Protein AF-A0A1Q5UC13-F1 (afdb_monomer_lite)

Radius of gyration: 32.08 Å; chains: 1; bounding box: 104×84×46 Å

Structure (mmCIF, N/CA/C/O backbone):
data_AF-A0A1Q5UC13-F1
#
_entry.id   AF-A0A1Q5UC13-F1
#
loop_
_atom_site.group_PDB
_atom_site.id
_atom_site.type_symbol
_atom_site.label_atom_id
_atom_site.label_alt_id
_atom_site.label_comp_id
_atom_site.label_asym_id
_atom_site.label_entity_id
_atom_site.label_seq_id
_a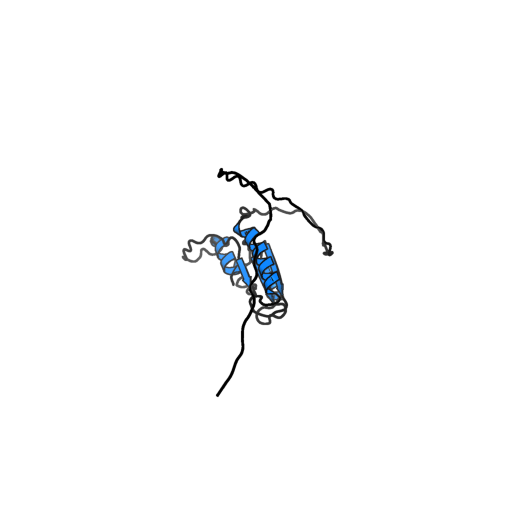tom_site.pdbx_PDB_ins_code
_atom_site.Cartn_x
_atom_site.Cartn_y
_atom_site.Cartn_z
_atom_site.occupancy
_atom_site.B_iso_or_equiv
_atom_site.auth_seq_id
_atom_site.auth_comp_id
_atom_site.auth_asym_id
_atom_site.auth_atom_id
_atom_site.pdbx_PDB_model_num
ATOM 1 N N . MET A 1 1 ? 2.886 -7.329 2.292 1.00 83.44 1 MET A N 1
ATOM 2 C CA . MET A 1 1 ? 2.681 -8.044 3.577 1.00 83.44 1 MET A CA 1
ATOM 3 C C . MET A 1 1 ? 2.037 -7.188 4.676 1.00 83.44 1 MET A C 1
ATOM 5 O O . MET A 1 1 ? 1.114 -7.684 5.303 1.00 83.44 1 MET A O 1
ATOM 9 N N . ALA A 1 2 ? 2.445 -5.929 4.909 1.00 94.75 2 ALA A N 1
ATOM 10 C CA . ALA A 1 2 ? 1.921 -5.112 6.022 1.00 94.75 2 ALA A CA 1
ATOM 11 C C . ALA A 1 2 ? 0.378 -4.986 6.088 1.00 94.75 2 ALA A C 1
ATOM 13 O O . ALA A 1 2 ? -0.179 -5.021 7.180 1.00 94.75 2 ALA A O 1
ATOM 14 N N . ALA A 1 3 ? -0.323 -4.947 4.947 1.00 96.31 3 ALA A N 1
ATOM 15 C CA . ALA A 1 3 ? -1.792 -4.959 4.900 1.00 96.31 3 ALA A CA 1
ATOM 16 C C . ALA A 1 3 ? -2.443 -6.208 5.545 1.00 96.31 3 ALA A C 1
ATOM 18 O O . ALA A 1 3 ? -3.514 -6.102 6.133 1.00 96.31 3 ALA A O 1
ATOM 19 N N . ILE A 1 4 ? -1.789 -7.376 5.498 1.00 95.38 4 ILE A N 1
ATOM 20 C CA . ILE A 1 4 ? -2.279 -8.610 6.144 1.00 95.38 4 ILE A CA 1
ATOM 21 C C . ILE A 1 4 ? -2.174 -8.481 7.667 1.00 95.38 4 ILE A C 1
ATOM 23 O O . ILE A 1 4 ? -3.109 -8.828 8.380 1.00 95.38 4 ILE A O 1
ATOM 27 N N . ILE A 1 5 ? -1.058 -7.930 8.161 1.00 94.44 5 ILE A N 1
ATOM 28 C CA . ILE A 1 5 ? -0.847 -7.670 9.594 1.00 94.44 5 ILE A CA 1
ATOM 29 C C . ILE A 1 5 ? -1.870 -6.644 10.092 1.00 94.44 5 ILE A C 1
ATOM 31 O O . ILE A 1 5 ? -2.499 -6.870 11.122 1.00 94.44 5 ILE A O 1
ATOM 35 N N . ALA A 1 6 ? -2.084 -5.565 9.329 1.00 95.44 6 ALA A N 1
ATOM 36 C CA . ALA A 1 6 ? -3.136 -4.592 9.597 1.00 95.44 6 ALA A CA 1
ATOM 37 C C . ALA A 1 6 ? -4.495 -5.293 9.730 1.00 95.44 6 ALA A C 1
ATOM 39 O O . ALA A 1 6 ? -5.070 -5.268 10.816 1.00 95.44 6 ALA A O 1
ATOM 40 N N . SER A 1 7 ? -4.937 -6.013 8.687 1.00 95.19 7 SER A N 1
ATOM 41 C CA . SER A 1 7 ? -6.212 -6.741 8.689 1.00 95.19 7 SER A CA 1
ATOM 42 C C . SER A 1 7 ? -6.350 -7.738 9.839 1.00 95.19 7 SER A C 1
ATOM 44 O O . SER A 1 7 ? -7.452 -7.903 10.359 1.00 95.19 7 SER A O 1
ATOM 46 N N . HIS A 1 8 ? -5.290 -8.453 10.208 1.00 92.19 8 HIS A N 1
ATOM 47 C CA . HIS A 1 8 ? -5.366 -9.445 11.276 1.00 92.19 8 HIS A CA 1
ATOM 48 C C . HIS A 1 8 ? -5.587 -8.779 12.643 1.00 92.19 8 HIS A C 1
ATOM 50 O O . HIS A 1 8 ? -6.372 -9.276 13.450 1.00 92.19 8 HIS A O 1
ATOM 56 N N . LEU A 1 9 ? -4.959 -7.621 12.877 1.00 91.81 9 LEU A N 1
ATOM 57 C CA . LEU A 1 9 ? -5.119 -6.847 14.110 1.00 91.81 9 LEU A CA 1
ATOM 58 C C . LEU A 1 9 ? -6.486 -6.144 14.206 1.00 91.81 9 LEU A C 1
ATOM 60 O O . LEU A 1 9 ? -7.039 -6.070 15.301 1.00 91.81 9 LEU A O 1
ATOM 64 N N . GLU A 1 10 ? -7.071 -5.664 13.099 1.00 91.31 10 GLU A N 1
ATOM 65 C CA . GLU A 1 10 ? -8.436 -5.093 13.114 1.00 91.31 10 GLU A CA 1
ATOM 66 C C . GLU A 1 10 ? -9.555 -6.152 13.159 1.00 91.31 10 GLU A C 1
ATOM 68 O O . GLU A 1 10 ? -10.564 -5.936 13.829 1.00 91.31 10 GLU A O 1
ATOM 73 N N . LYS A 1 11 ? -9.389 -7.309 12.501 1.00 90.38 11 LYS A N 1
ATOM 74 C CA . LYS A 1 11 ? -10.404 -8.381 12.414 1.00 90.38 11 LYS A CA 1
ATOM 75 C C . LYS A 1 11 ? -10.143 -9.531 13.386 1.00 90.38 11 LYS A C 1
ATOM 77 O O . LYS A 1 11 ? -10.540 -10.660 13.114 1.00 90.38 11 LYS A O 1
ATOM 82 N N . ARG A 1 12 ? -9.465 -9.285 14.510 1.00 84.31 12 ARG A N 1
ATOM 83 C CA . ARG A 1 12 ? -8.969 -10.338 15.415 1.00 84.31 12 ARG A CA 1
ATOM 84 C C . ARG A 1 12 ? -10.013 -11.405 15.771 1.00 84.31 12 ARG A C 1
ATOM 86 O O . ARG A 1 12 ? -9.704 -12.590 15.726 1.00 84.31 12 ARG A O 1
ATOM 93 N N . SER A 1 13 ? -11.257 -10.996 16.035 1.00 81.38 13 SER A N 1
ATOM 94 C CA . SER A 1 13 ? -12.375 -11.899 16.349 1.00 81.38 13 SER A CA 1
ATOM 95 C C . SER A 1 13 ? -12.709 -12.913 15.245 1.00 81.38 13 SER A C 1
ATOM 97 O O . SER A 1 13 ? -13.256 -13.970 15.544 1.00 81.38 13 SER A O 1
ATOM 99 N N . MET A 1 14 ? -12.361 -12.628 13.986 1.00 81.94 14 MET A N 1
ATOM 100 C CA . MET A 1 14 ? -12.541 -13.521 12.832 1.00 81.94 14 MET A CA 1
ATOM 101 C C . MET A 1 14 ? -11.428 -14.577 12.703 1.00 81.94 14 MET A C 1
ATOM 103 O O . MET A 1 14 ? -11.528 -15.463 11.856 1.00 81.94 14 MET A O 1
ATOM 107 N N . PHE A 1 15 ? -10.380 -14.488 13.529 1.00 76.31 15 PHE A N 1
ATOM 108 C CA . PHE A 1 15 ? -9.220 -15.387 13.550 1.00 76.31 15 PHE A CA 1
ATOM 109 C C . PHE A 1 15 ? -9.012 -16.052 14.927 1.00 76.31 15 PHE A C 1
ATOM 111 O O . PHE A 1 15 ? -7.912 -16.510 15.233 1.00 76.31 15 PHE A O 1
ATOM 118 N N . ASN A 1 16 ? -10.060 -16.112 15.757 1.00 66.06 16 ASN A N 1
ATOM 119 C CA . ASN A 1 16 ? -10.019 -16.607 17.142 1.00 66.06 16 ASN A CA 1
ATOM 120 C C . ASN A 1 16 ? -9.691 -18.113 17.301 1.00 66.06 16 ASN A C 1
ATOM 122 O O . ASN A 1 16 ? -9.587 -18.588 18.429 1.00 66.06 16 ASN A O 1
ATOM 126 N N . ASP A 1 17 ? -9.478 -18.858 16.213 1.00 65.88 17 ASP A N 1
ATOM 127 C CA . ASP A 1 17 ? -9.141 -20.295 16.209 1.00 65.88 17 ASP A CA 1
ATOM 128 C C . ASP A 1 17 ? -7.702 -20.603 16.700 1.00 65.88 17 ASP A C 1
ATOM 130 O O . ASP A 1 17 ? -7.218 -21.735 16.601 1.00 65.88 17 ASP A O 1
ATOM 134 N N . GLN A 1 18 ? -6.967 -19.596 17.186 1.00 58.91 18 GLN A N 1
ATOM 135 C CA . GLN A 1 18 ? -5.578 -19.718 17.627 1.00 58.91 18 GLN A CA 1
ATOM 136 C C . GLN A 1 18 ? -5.313 -18.963 18.946 1.00 58.91 18 GLN A C 1
ATOM 138 O O . GLN A 1 18 ? -5.720 -17.809 19.082 1.00 58.91 18 GLN A O 1
ATOM 143 N N . PRO A 1 19 ? -4.542 -19.540 19.890 1.00 58.38 19 PRO A N 1
ATOM 144 C CA . PRO A 1 19 ? -4.297 -18.965 21.217 1.00 58.38 19 PRO A CA 1
ATOM 145 C C . PRO A 1 19 ? -3.232 -17.846 21.251 1.00 58.38 19 PRO A C 1
ATOM 147 O O . PRO A 1 19 ? -2.686 -17.553 22.314 1.00 58.38 19 PRO A O 1
ATOM 150 N N . TRP A 1 20 ? -2.893 -17.215 20.119 1.00 62.31 20 TRP A N 1
ATOM 151 C CA . TRP A 1 20 ? -1.860 -16.171 20.074 1.00 62.31 20 TRP A CA 1
ATOM 152 C C . TRP A 1 20 ? -2.358 -14.869 20.723 1.00 62.31 20 TRP A C 1
ATOM 154 O O . TRP A 1 20 ? -3.026 -14.027 20.109 1.00 62.31 20 TRP A O 1
ATOM 164 N N . VAL A 1 21 ? -2.001 -14.676 21.993 1.00 63.12 21 VAL A N 1
ATOM 165 C CA . VAL A 1 21 ? -2.255 -13.433 22.728 1.00 63.12 21 VAL A CA 1
ATOM 166 C C . VAL A 1 21 ? -1.249 -12.363 22.292 1.00 63.12 21 VAL A C 1
ATOM 168 O O . VAL A 1 21 ? -0.226 -12.148 22.929 1.00 63.12 21 VAL A O 1
ATOM 171 N N . THR A 1 22 ? -1.543 -11.665 21.193 1.00 69.81 22 THR A N 1
ATOM 172 C CA . THR A 1 22 ? -0.958 -10.335 20.948 1.00 69.81 22 THR A CA 1
ATOM 173 C C . THR A 1 22 ? -1.657 -9.296 21.829 1.00 69.81 22 THR A C 1
ATOM 175 O O . THR A 1 22 ? -2.878 -9.342 21.979 1.00 69.81 22 THR A O 1
ATOM 178 N N . GLU A 1 23 ? -0.925 -8.350 22.410 1.00 80.19 23 GLU A N 1
ATOM 179 C CA . GLU A 1 23 ? -1.515 -7.207 23.133 1.00 80.19 23 GLU A CA 1
ATOM 180 C C . GLU A 1 23 ? -1.749 -5.994 22.217 1.00 80.19 23 GLU A C 1
ATOM 182 O O . GLU A 1 23 ? -2.353 -5.002 22.622 1.00 80.19 23 GLU A O 1
ATOM 187 N N . HIS A 1 24 ? -1.304 -6.065 20.957 1.00 84.81 24 HIS A N 1
ATOM 188 C CA . HIS A 1 24 ? -1.398 -4.945 20.030 1.00 84.81 24 HIS A CA 1
ATOM 189 C C . HIS A 1 24 ? -2.841 -4.730 19.538 1.00 84.81 24 HIS A C 1
ATOM 191 O O . HIS A 1 24 ? -3.524 -5.666 19.117 1.00 84.81 24 HIS A O 1
ATOM 197 N N . SER A 1 25 ? -3.291 -3.475 19.556 1.00 88.44 25 SER A N 1
ATOM 198 C CA . SER A 1 25 ? -4.574 -3.036 18.996 1.00 88.44 25 SER A CA 1
ATOM 199 C C . SER A 1 25 ? -4.526 -2.910 17.462 1.00 88.44 25 SER A C 1
ATOM 201 O O . SER A 1 25 ? -3.485 -3.128 16.837 1.00 88.44 25 SER A O 1
ATOM 203 N N . ALA A 1 26 ? -5.647 -2.557 16.826 1.00 91.19 26 ALA A N 1
ATOM 204 C CA . ALA A 1 26 ? -5.673 -2.267 15.391 1.00 91.19 26 ALA A CA 1
ATOM 205 C C . ALA A 1 26 ? -4.684 -1.141 15.022 1.00 91.19 26 ALA A C 1
ATOM 207 O O . ALA A 1 26 ? -4.570 -0.139 15.732 1.00 91.19 26 ALA A O 1
ATOM 208 N N . LEU A 1 27 ? -3.976 -1.290 13.897 1.00 93.62 27 LEU A N 1
ATOM 209 C CA . LEU A 1 27 ? -3.013 -0.285 13.440 1.00 93.62 27 LEU A CA 1
ATOM 210 C C . LEU A 1 27 ? -3.725 1.005 13.007 1.00 93.62 27 LEU A C 1
ATOM 212 O O . LEU A 1 27 ? -4.747 0.962 12.320 1.00 93.62 27 LEU A O 1
ATOM 216 N N . ARG A 1 28 ? -3.130 2.157 13.349 1.00 93.25 28 ARG A N 1
ATOM 217 C CA . ARG A 1 28 ? -3.618 3.488 12.934 1.00 93.25 28 ARG A CA 1
ATOM 218 C C . ARG A 1 28 ? -3.531 3.711 11.425 1.00 93.25 28 ARG A C 1
ATOM 220 O O . ARG A 1 28 ? -4.356 4.427 10.876 1.00 93.25 28 ARG A O 1
ATOM 227 N N . PHE A 1 29 ? -2.522 3.122 10.794 1.00 96.44 29 PHE A N 1
ATOM 228 C CA . PHE A 1 29 ? -2.306 3.043 9.351 1.00 96.44 29 PHE A CA 1
AT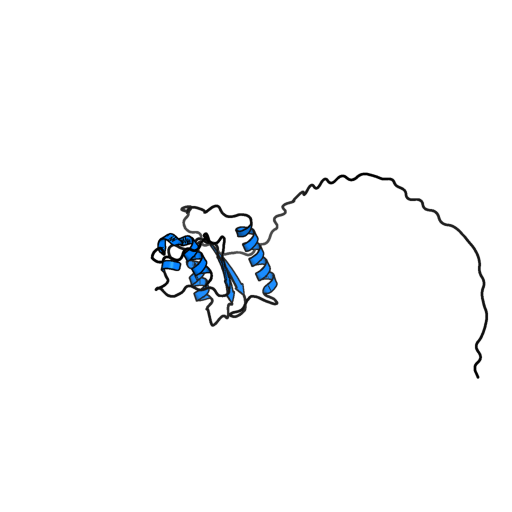OM 229 C C . PHE A 1 29 ? -1.254 1.958 9.069 1.00 96.44 29 PHE A C 1
ATOM 231 O O . PHE A 1 29 ? -0.590 1.473 9.989 1.00 96.44 29 PHE A O 1
ATOM 238 N N . ALA A 1 30 ? -1.051 1.615 7.801 1.00 97.31 30 ALA A N 1
ATOM 239 C CA . ALA A 1 30 ? 0.097 0.847 7.334 1.00 97.31 30 ALA A CA 1
ATOM 240 C C . ALA A 1 30 ? 0.698 1.473 6.066 1.00 97.31 30 ALA A C 1
ATOM 242 O O . ALA A 1 30 ? 0.009 2.116 5.276 1.00 97.31 30 ALA A O 1
ATOM 243 N N . ILE A 1 31 ? 1.998 1.270 5.856 1.00 97.75 31 ILE A N 1
ATOM 244 C CA . ILE A 1 31 ? 2.699 1.677 4.633 1.00 97.75 31 ILE A CA 1
ATOM 245 C C . ILE A 1 31 ? 3.175 0.402 3.939 1.00 97.75 31 ILE A C 1
ATOM 247 O O . ILE A 1 31 ? 3.802 -0.461 4.552 1.00 97.75 31 ILE A O 1
ATOM 251 N N . CYS A 1 32 ? 2.832 0.268 2.665 1.00 97.62 32 CYS A N 1
ATOM 252 C CA . CYS A 1 32 ? 3.103 -0.884 1.825 1.00 97.62 32 CYS A CA 1
ATOM 253 C C . CYS A 1 32 ? 3.924 -0.435 0.613 1.00 97.62 32 CYS A C 1
ATOM 255 O O . CYS A 1 32 ? 3.415 0.256 -0.263 1.00 97.62 32 CYS A O 1
ATOM 257 N N . LEU A 1 33 ? 5.186 -0.843 0.550 1.00 96.75 33 LEU A N 1
ATOM 258 C CA . LEU A 1 33 ? 6.026 -0.673 -0.637 1.00 96.75 33 LEU A CA 1
ATOM 259 C C . LEU A 1 33 ? 5.905 -1.968 -1.455 1.00 96.75 33 LEU A C 1
ATOM 261 O O . LEU A 1 33 ? 6.090 -3.040 -0.876 1.00 96.75 33 LEU A O 1
ATOM 265 N N . SER A 1 34 ? 5.487 -1.879 -2.723 1.00 94.69 34 SER A N 1
ATOM 266 C CA . SER A 1 34 ? 5.102 -3.024 -3.577 1.00 94.69 34 SER A CA 1
ATOM 267 C C . SER A 1 34 ? 4.180 -4.030 -2.856 1.00 94.69 34 SER A C 1
ATOM 269 O O . SER A 1 34 ? 4.449 -5.228 -2.755 1.00 94.69 34 SER A O 1
ATOM 271 N N . GLY A 1 35 ? 3.097 -3.524 -2.253 1.00 95.94 35 GLY A N 1
ATOM 272 C CA . GLY A 1 35 ? 2.124 -4.342 -1.521 1.00 95.94 35 GLY A CA 1
ATOM 273 C C . GLY A 1 35 ? 0.996 -4.861 -2.409 1.00 95.94 35 GLY A C 1
ATOM 274 O O . GLY A 1 35 ? 0.346 -4.070 -3.075 1.00 95.94 35 GLY A O 1
ATOM 275 N N . PHE A 1 36 ? 0.701 -6.160 -2.326 1.00 96.88 36 PHE A N 1
ATOM 276 C CA . PHE A 1 36 ? -0.271 -6.858 -3.177 1.00 96.88 36 PHE A CA 1
ATOM 277 C C . PHE A 1 36 ? -1.272 -7.721 -2.389 1.00 96.88 36 PHE A C 1
ATOM 279 O O . PHE A 1 36 ? -1.078 -8.004 -1.197 1.00 96.88 36 PHE A O 1
ATOM 286 N N . ARG A 1 37 ? -2.356 -8.133 -3.063 1.00 95.12 37 ARG A N 1
ATOM 287 C CA . ARG A 1 37 ? -3.334 -9.113 -2.563 1.00 95.12 37 ARG A CA 1
ATOM 288 C C . ARG A 1 37 ? -2.823 -10.528 -2.859 1.00 95.12 37 ARG A C 1
ATOM 290 O O . ARG A 1 37 ? -2.479 -10.833 -3.995 1.00 95.12 37 ARG A O 1
ATOM 297 N N . LEU A 1 38 ? -2.791 -11.393 -1.845 1.00 94.12 38 LEU A N 1
ATOM 298 C CA . LEU A 1 38 ? -2.550 -12.826 -2.032 1.00 94.12 38 LEU A CA 1
ATOM 299 C C . LEU A 1 38 ? -3.772 -13.512 -2.669 1.00 94.12 38 LEU A C 1
ATOM 301 O O . LEU A 1 38 ? -4.884 -12.988 -2.622 1.00 94.12 38 LEU A O 1
ATOM 305 N N . GLY A 1 39 ? -3.566 -14.702 -3.242 1.00 92.19 39 GLY A N 1
ATOM 306 C CA . GLY A 1 39 ? -4.618 -15.459 -3.931 1.00 92.19 39 GLY A CA 1
ATOM 307 C C . GLY A 1 39 ? -5.817 -15.867 -3.048 1.00 92.19 39 GLY A C 1
ATOM 308 O O . GLY A 1 39 ? -5.743 -15.762 -1.822 1.00 92.19 39 GLY A O 1
ATOM 309 N N . PRO A 1 40 ? -6.905 -16.395 -3.647 1.00 93.19 40 PRO A N 1
ATOM 310 C CA . PRO A 1 40 ? -8.232 -16.493 -3.016 1.00 93.19 40 PRO A CA 1
ATOM 311 C C . PRO A 1 40 ? -8.313 -17.215 -1.661 1.00 93.19 40 PRO A C 1
ATOM 313 O O . PRO A 1 40 ? -9.187 -16.928 -0.847 1.00 93.19 40 PRO A O 1
ATOM 316 N N . ILE A 1 41 ? -7.384 -18.130 -1.366 1.00 94.75 41 ILE A N 1
ATOM 317 C CA . ILE A 1 41 ? -7.325 -18.822 -0.064 1.00 94.75 41 ILE A CA 1
ATOM 318 C C . ILE A 1 41 ? -7.069 -17.865 1.119 1.00 94.75 41 ILE A C 1
ATOM 320 O O . ILE A 1 41 ? -7.327 -18.218 2.268 1.00 94.75 41 ILE A O 1
ATOM 324 N N . TYR A 1 42 ? -6.587 -16.649 0.843 1.00 93.88 42 TYR A N 1
ATOM 325 C CA . TYR A 1 42 ? -6.304 -15.600 1.821 1.00 93.88 42 TYR A CA 1
ATOM 326 C C . TYR A 1 42 ? -7.422 -14.550 1.936 1.00 93.88 42 TYR A C 1
ATOM 328 O O . TYR A 1 42 ? -7.250 -13.560 2.644 1.00 93.88 42 TYR A O 1
ATOM 336 N N . ASP A 1 43 ? -8.583 -14.751 1.304 1.00 93.44 43 ASP A N 1
ATOM 337 C CA . ASP A 1 43 ? -9.638 -13.729 1.222 1.00 93.44 43 ASP A CA 1
ATOM 338 C C . ASP A 1 43 ? -10.210 -13.302 2.581 1.00 93.44 43 ASP A C 1
ATOM 340 O O . ASP A 1 43 ? -10.634 -12.159 2.722 1.00 93.44 43 ASP A O 1
ATOM 344 N N . LYS A 1 44 ? -10.089 -14.127 3.631 1.00 93.69 44 LYS A N 1
ATOM 345 C CA . LYS A 1 44 ? -10.394 -13.727 5.022 1.00 93.69 44 LYS A CA 1
ATOM 346 C C . LYS A 1 44 ? -9.574 -12.518 5.518 1.00 93.69 44 LYS A C 1
ATOM 348 O O . LYS A 1 44 ? -10.003 -11.824 6.435 1.00 93.69 44 LYS A O 1
ATOM 353 N N . PHE A 1 45 ? -8.402 -12.245 4.937 1.00 94.62 45 PHE A N 1
ATOM 354 C CA . PHE A 1 45 ? -7.605 -11.045 5.233 1.00 94.62 45 PHE A CA 1
ATOM 355 C C . PHE A 1 45 ? -8.040 -9.820 4.418 1.00 94.62 45 PHE A C 1
ATOM 357 O O . PHE A 1 45 ? -7.731 -8.694 4.790 1.00 94.62 45 PHE A O 1
ATOM 364 N N . TYR A 1 46 ? -8.790 -9.996 3.335 1.00 95.31 46 TYR A N 1
ATOM 365 C CA . TYR A 1 46 ? -9.215 -8.893 2.467 1.00 95.31 46 TYR A CA 1
ATOM 366 C C . TYR A 1 46 ? -10.696 -8.549 2.651 1.00 95.31 46 TYR A C 1
ATOM 368 O O . TYR A 1 46 ? -11.056 -7.387 2.510 1.00 95.31 46 TYR A O 1
ATOM 376 N N . GLU A 1 47 ? -11.508 -9.507 3.105 1.00 93.44 47 GLU A N 1
ATOM 377 C CA . GLU A 1 47 ? -12.932 -9.343 3.400 1.00 93.44 47 GLU A CA 1
ATOM 378 C C . GLU A 1 47 ? -13.242 -9.436 4.909 1.00 93.44 47 GLU A C 1
ATOM 380 O O . GLU A 1 47 ? -12.622 -10.242 5.609 1.00 93.44 47 GLU A O 1
ATOM 385 N N . PRO A 1 48 ? -14.165 -8.612 5.453 1.00 93.25 48 PRO A N 1
ATOM 386 C CA . PRO A 1 48 ? -14.631 -7.350 4.858 1.00 93.25 48 PRO A CA 1
ATOM 387 C C . PRO A 1 48 ? -13.449 -6.398 4.590 1.00 93.25 48 PRO A C 1
ATOM 389 O O . PRO A 1 48 ? -12.377 -6.595 5.159 1.00 93.25 48 PRO A O 1
ATOM 392 N N . THR A 1 49 ? -13.624 -5.380 3.746 1.00 96.38 49 THR A N 1
ATOM 393 C CA . THR A 1 49 ? -12.532 -4.466 3.353 1.00 96.38 49 THR A CA 1
ATOM 394 C C . THR A 1 49 ? -11.717 -3.923 4.535 1.00 96.38 49 THR A C 1
ATOM 396 O O . THR A 1 49 ? -12.261 -3.578 5.588 1.00 96.38 49 THR A O 1
ATOM 399 N N . ILE A 1 50 ? -10.396 -3.842 4.345 1.00 96.62 50 ILE A N 1
ATOM 400 C CA . ILE A 1 50 ? -9.431 -3.395 5.357 1.00 96.62 50 ILE A CA 1
ATOM 401 C C . ILE A 1 50 ? -9.724 -1.937 5.716 1.00 96.62 50 ILE A C 1
ATOM 403 O O . ILE A 1 50 ? -9.713 -1.067 4.840 1.00 96.62 50 ILE A O 1
ATOM 407 N N . ARG A 1 51 ? -9.977 -1.656 6.995 1.00 96.31 51 ARG A N 1
ATOM 408 C CA . ARG A 1 51 ? -10.340 -0.317 7.490 1.00 96.31 51 ARG A CA 1
ATOM 409 C C . ARG A 1 51 ? -9.127 0.511 7.883 1.00 96.31 51 ARG A C 1
ATOM 411 O O . ARG A 1 51 ? -9.171 1.731 7.739 1.00 96.31 51 ARG A O 1
ATOM 418 N N . THR A 1 52 ? -8.053 -0.123 8.358 1.00 96.50 52 THR A N 1
ATOM 419 C CA . THR A 1 52 ? -6.758 0.538 8.576 1.00 96.50 52 THR A CA 1
ATOM 420 C C . THR A 1 52 ? -6.318 1.264 7.289 1.00 96.50 52 THR A C 1
ATOM 422 O O . THR A 1 52 ? -6.130 0.606 6.263 1.00 96.50 52 THR A O 1
ATOM 425 N N . PRO A 1 53 ? -6.101 2.594 7.327 1.00 97.56 53 PRO A N 1
ATOM 426 C CA . PRO A 1 53 ? -5.598 3.363 6.192 1.00 97.56 53 PRO A CA 1
ATOM 427 C C . PRO A 1 53 ? -4.259 2.840 5.676 1.00 97.56 53 PRO A C 1
ATOM 429 O O . PRO A 1 53 ? -3.347 2.564 6.456 1.00 97.56 53 PRO A O 1
ATOM 432 N N . ILE A 1 54 ? -4.116 2.729 4.358 1.00 98.06 54 ILE A N 1
ATOM 433 C CA . ILE A 1 54 ? -2.927 2.171 3.711 1.00 98.06 54 ILE A CA 1
ATOM 434 C C . ILE A 1 54 ? -2.340 3.167 2.705 1.00 98.06 54 ILE A C 1
ATOM 436 O O . ILE A 1 54 ? -3.038 3.659 1.821 1.00 98.06 54 ILE A O 1
ATOM 440 N N . LEU A 1 55 ? -1.033 3.421 2.803 1.00 98.44 55 LEU A N 1
ATOM 441 C CA . LEU A 1 55 ? -0.239 4.057 1.747 1.00 98.44 55 LEU A CA 1
ATOM 442 C C . LEU A 1 55 ? 0.452 2.967 0.921 1.00 98.44 55 LEU A C 1
ATOM 444 O O . LEU A 1 55 ? 1.225 2.186 1.472 1.00 98.44 55 LEU A O 1
ATOM 448 N N . LEU A 1 56 ? 0.196 2.925 -0.384 1.00 98.19 56 LEU A N 1
ATOM 449 C CA . LEU A 1 56 ? 0.827 2.029 -1.352 1.00 98.19 56 LEU A CA 1
ATOM 450 C C . LEU A 1 56 ? 1.831 2.801 -2.208 1.00 98.19 56 LEU A C 1
ATOM 452 O O . LEU A 1 56 ? 1.434 3.708 -2.932 1.00 98.19 56 LEU A O 1
ATOM 456 N N . ALA A 1 57 ? 3.109 2.427 -2.156 1.00 98.12 57 ALA A N 1
ATOM 457 C CA . ALA A 1 57 ? 4.094 2.845 -3.152 1.00 98.12 57 ALA A CA 1
ATOM 458 C C . ALA A 1 57 ? 4.227 1.750 -4.220 1.00 98.12 57 ALA A C 1
ATOM 460 O O . ALA A 1 57 ? 4.475 0.594 -3.869 1.00 98.12 57 ALA A O 1
ATOM 461 N N . ILE A 1 58 ? 4.053 2.111 -5.492 1.00 98.12 58 ILE A N 1
ATOM 462 C CA . ILE A 1 58 ? 3.965 1.183 -6.629 1.00 98.12 58 ILE A CA 1
ATOM 463 C C . ILE A 1 58 ? 5.012 1.568 -7.680 1.00 98.12 58 ILE A C 1
ATOM 465 O O . ILE A 1 58 ? 4.992 2.689 -8.190 1.00 98.12 58 ILE A O 1
ATOM 469 N N . GLY A 1 59 ? 5.921 0.647 -8.005 1.00 97.50 59 GLY A N 1
ATOM 470 C CA . GLY A 1 59 ? 6.868 0.818 -9.107 1.00 97.50 59 GLY A CA 1
ATOM 471 C C . GLY A 1 59 ? 6.229 0.409 -10.434 1.00 97.50 59 GLY A C 1
ATOM 472 O O . GLY A 1 59 ? 5.850 -0.747 -10.597 1.00 97.50 59 GLY A O 1
ATOM 473 N N . SER A 1 60 ? 6.119 1.326 -11.397 1.00 96.75 60 SER A N 1
ATOM 474 C CA . SER A 1 60 ? 5.456 1.070 -12.691 1.00 96.75 60 SER A CA 1
ATOM 475 C C . SER A 1 60 ? 6.154 0.023 -13.576 1.00 96.75 60 SER A C 1
ATOM 477 O O . SER A 1 60 ? 5.581 -0.404 -14.574 1.00 96.75 60 SER A O 1
ATOM 479 N N . TYR A 1 61 ? 7.381 -0.379 -13.235 1.00 97.12 61 TYR A N 1
ATOM 480 C CA . TYR A 1 61 ? 8.167 -1.399 -13.937 1.00 97.12 61 TYR A CA 1
ATOM 481 C C . TYR A 1 61 ? 8.497 -2.610 -13.042 1.00 97.12 61 TYR A C 1
ATOM 483 O O . TYR A 1 61 ? 9.382 -3.398 -13.374 1.00 97.12 61 TYR A O 1
ATOM 491 N N . ASP A 1 62 ? 7.842 -2.751 -11.886 1.00 97.00 62 ASP A N 1
ATOM 492 C CA . ASP A 1 62 ? 8.050 -3.875 -10.970 1.00 97.00 62 ASP A CA 1
ATOM 493 C C . ASP A 1 62 ? 7.545 -5.191 -11.599 1.00 97.00 62 ASP A C 1
ATOM 495 O O . ASP A 1 62 ? 6.355 -5.381 -11.845 1.00 97.00 62 ASP A O 1
ATOM 499 N N . THR A 1 63 ? 8.482 -6.095 -11.900 1.00 96.69 63 THR A N 1
ATOM 500 C CA . THR A 1 63 ? 8.211 -7.427 -12.466 1.00 96.69 63 THR A CA 1
ATOM 501 C C . THR A 1 63 ? 8.074 -8.517 -11.403 1.00 96.69 63 THR A C 1
ATOM 503 O O . THR A 1 63 ? 7.739 -9.651 -11.742 1.00 96.69 63 THR A O 1
ATOM 506 N N . VAL A 1 64 ? 8.352 -8.203 -10.133 1.00 96.56 64 VAL A N 1
ATOM 507 C CA . VAL A 1 64 ? 8.181 -9.129 -9.005 1.00 96.56 64 VAL A CA 1
ATOM 508 C C . VAL A 1 64 ? 6.748 -9.038 -8.502 1.00 96.56 64 VAL A C 1
A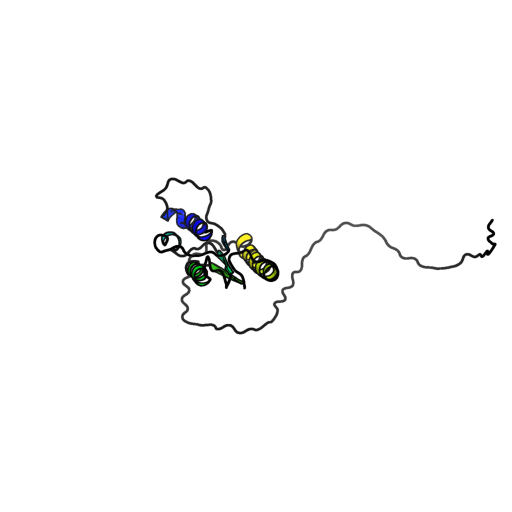TOM 510 O O . VAL A 1 64 ? 6.103 -10.065 -8.319 1.00 96.56 64 VAL A O 1
ATOM 513 N N . ILE A 1 65 ? 6.257 -7.811 -8.311 1.00 96.38 65 ILE A N 1
ATOM 514 C CA . ILE A 1 65 ? 4.880 -7.492 -7.939 1.00 96.38 65 ILE A CA 1
ATOM 515 C C . ILE A 1 65 ? 4.364 -6.452 -8.928 1.00 96.38 65 ILE A C 1
ATOM 517 O O . ILE A 1 65 ? 4.802 -5.305 -8.890 1.00 96.38 65 ILE A O 1
ATOM 521 N N . THR A 1 66 ? 3.427 -6.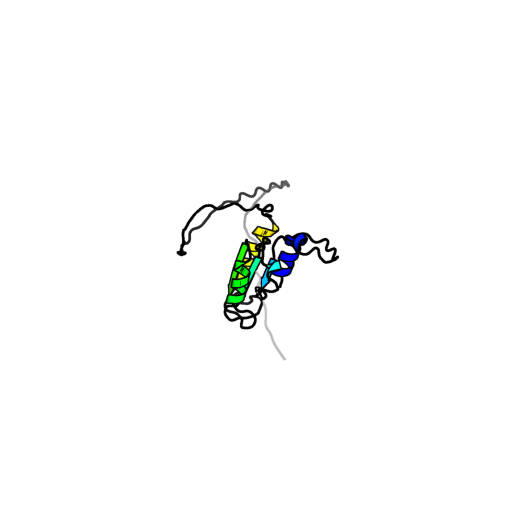831 -9.796 1.00 97.00 66 THR A N 1
ATOM 522 C CA . THR A 1 66 ? 2.956 -5.916 -10.843 1.00 97.00 66 THR A CA 1
ATOM 523 C C . THR A 1 66 ? 2.205 -4.713 -10.261 1.00 97.00 66 THR A C 1
ATOM 525 O O . THR A 1 66 ? 1.700 -4.731 -9.124 1.00 97.00 66 THR A O 1
ATOM 528 N N . ALA A 1 67 ? 2.092 -3.646 -11.056 1.00 97.06 67 ALA A N 1
ATOM 529 C CA . ALA A 1 67 ? 1.241 -2.516 -10.703 1.00 97.06 67 ALA A CA 1
ATOM 530 C C . ALA A 1 67 ? -0.216 -2.981 -10.530 1.00 97.06 67 ALA A C 1
ATOM 532 O O . ALA A 1 67 ? -0.879 -2.608 -9.564 1.00 97.06 67 ALA A O 1
ATOM 533 N N . GLU A 1 68 ? -0.688 -3.875 -11.398 1.00 97.19 68 GLU A N 1
ATOM 534 C CA . GLU A 1 68 ? -2.011 -4.496 -11.365 1.00 97.19 68 GLU A CA 1
ATOM 535 C C . GLU A 1 68 ? -2.273 -5.257 -10.055 1.00 97.19 68 GLU A C 1
ATOM 537 O O . GLU A 1 68 ? -3.335 -5.077 -9.451 1.00 97.19 68 GLU A O 1
ATOM 542 N N . ASP A 1 69 ? -1.309 -6.044 -9.566 1.00 96.69 69 ASP A N 1
ATOM 543 C CA . ASP A 1 69 ? -1.397 -6.761 -8.282 1.00 96.69 69 ASP A CA 1
ATOM 544 C C . ASP A 1 69 ? -1.455 -5.795 -7.089 1.00 96.69 69 ASP A C 1
ATOM 546 O O . ASP A 1 69 ? -2.184 -6.016 -6.111 1.00 96.69 69 ASP A O 1
ATOM 550 N N . SER A 1 70 ? -0.727 -4.682 -7.186 1.00 97.38 70 SER A N 1
ATOM 551 C CA . SER A 1 70 ? -0.724 -3.625 -6.171 1.00 97.38 70 SER A CA 1
ATOM 552 C C . SER A 1 70 ? -2.039 -2.832 -6.162 1.00 97.38 70 SER A C 1
ATOM 554 O O . SER A 1 70 ? -2.622 -2.574 -5.104 1.00 97.38 70 SER A O 1
ATOM 556 N N . HIS A 1 71 ? -2.591 -2.522 -7.337 1.00 97.75 71 HIS A N 1
ATOM 557 C CA . HIS A 1 71 ? -3.933 -1.951 -7.480 1.00 97.75 71 HIS A CA 1
ATOM 558 C C . HIS A 1 71 ? -5.034 -2.938 -7.067 1.00 97.75 71 HIS A C 1
ATOM 560 O O . HIS A 1 71 ? -6.085 -2.514 -6.582 1.00 97.75 71 HIS A O 1
ATOM 566 N N . SER A 1 72 ? -4.815 -4.247 -7.218 1.00 96.75 72 SER A N 1
ATOM 567 C CA . SER A 1 72 ? -5.717 -5.280 -6.705 1.00 96.75 72 SER A CA 1
ATOM 568 C C . SER A 1 72 ? -5.826 -5.200 -5.182 1.00 96.75 72 SER A C 1
ATOM 570 O O . SER A 1 72 ? -6.938 -5.208 -4.657 1.00 96.75 72 SER A O 1
ATOM 572 N N . LEU A 1 73 ? -4.714 -4.999 -4.461 1.00 97.56 73 LEU A N 1
ATOM 573 C CA . LEU A 1 73 ? -4.760 -4.739 -3.017 1.00 97.56 73 LEU A CA 1
ATOM 574 C C . LEU A 1 73 ? -5.547 -3.468 -2.683 1.00 97.56 73 LEU A C 1
ATOM 576 O O . LEU A 1 73 ? -6.416 -3.515 -1.816 1.00 97.56 73 LEU A O 1
ATOM 580 N N . ALA A 1 74 ? -5.292 -2.361 -3.389 1.00 97.50 74 ALA A N 1
ATOM 581 C CA . ALA A 1 74 ? -5.950 -1.077 -3.126 1.00 97.50 74 ALA A CA 1
ATOM 582 C C . ALA A 1 74 ? -7.490 -1.164 -3.149 1.00 97.50 74 ALA A C 1
ATOM 584 O O . ALA A 1 74 ? -8.147 -0.508 -2.346 1.00 97.50 74 ALA A O 1
ATOM 585 N N . LYS A 1 75 ? -8.066 -2.019 -4.009 1.00 96.94 75 LYS A N 1
ATOM 586 C CA . LYS A 1 75 ? -9.523 -2.259 -4.103 1.00 96.94 75 LYS A CA 1
ATOM 587 C C . LYS A 1 75 ? -10.144 -2.882 -2.843 1.00 96.94 75 LYS A C 1
ATOM 589 O O . LYS A 1 75 ? -11.352 -2.774 -2.668 1.00 96.94 75 LYS A O 1
ATOM 594 N N . HIS A 1 76 ? -9.344 -3.510 -1.980 1.00 97.06 76 HIS A N 1
ATOM 595 C CA . HIS A 1 76 ? -9.794 -4.160 -0.740 1.00 97.06 76 HIS A CA 1
ATOM 596 C C . HIS A 1 76 ? -9.514 -3.305 0.504 1.00 97.06 76 HIS A C 1
ATOM 598 O O . HIS A 1 76 ? -9.702 -3.766 1.628 1.00 97.06 76 HIS A O 1
ATOM 604 N N . CYS A 1 77 ? -9.075 -2.059 0.321 1.00 97.25 77 CYS A N 1
ATOM 605 C CA . CYS A 1 77 ? -8.802 -1.104 1.387 1.00 97.25 77 CYS A CA 1
ATOM 606 C C . CYS A 1 77 ? -9.873 -0.006 1.374 1.00 97.25 77 CYS A C 1
ATOM 608 O O . CYS A 1 77 ? -10.103 0.621 0.343 1.00 97.25 77 CYS A O 1
ATOM 610 N N . GLN A 1 78 ? -10.489 0.285 2.520 1.00 96.38 78 GLN A N 1
ATOM 611 C CA . GLN A 1 78 ? -11.447 1.388 2.658 1.00 96.38 78 GLN A CA 1
ATOM 612 C C . GLN A 1 78 ? -10.784 2.751 2.390 1.00 96.38 78 GLN A C 1
ATOM 614 O O . GLN A 1 78 ? -11.408 3.645 1.821 1.00 96.38 78 GLN A O 1
ATOM 619 N N . PHE A 1 79 ? -9.511 2.893 2.773 1.00 95.56 79 PHE A N 1
ATOM 620 C CA . PHE A 1 79 ? -8.705 4.091 2.550 1.00 95.56 79 PHE A CA 1
ATOM 621 C C . PHE A 1 79 ? -7.328 3.697 2.001 1.00 95.56 79 PHE A C 1
ATOM 623 O O . PHE A 1 79 ? -6.440 3.306 2.759 1.00 95.56 79 PHE A O 1
ATOM 630 N N . ALA A 1 80 ? -7.147 3.802 0.682 1.00 97.00 80 ALA A N 1
ATOM 631 C CA . ALA A 1 80 ? -5.859 3.616 0.014 1.00 97.00 80 ALA A CA 1
ATOM 632 C C . ALA A 1 80 ? -5.347 4.944 -0.566 1.00 97.00 80 ALA A C 1
ATOM 634 O O . ALA A 1 80 ? -5.997 5.549 -1.418 1.00 97.00 80 ALA A O 1
ATOM 635 N N . ARG A 1 81 ? -4.155 5.377 -0.146 1.00 98.00 81 ARG A N 1
ATOM 636 C CA . ARG A 1 81 ? -3.366 6.405 -0.840 1.00 98.00 81 ARG A CA 1
ATOM 637 C C . ARG A 1 81 ? -2.352 5.705 -1.733 1.00 98.00 81 ARG A C 1
ATOM 639 O O . ARG A 1 81 ? -1.669 4.801 -1.268 1.00 98.00 81 ARG A O 1
ATOM 646 N N . ILE A 1 82 ? -2.243 6.121 -2.989 1.00 98.25 82 ILE A N 1
ATOM 647 C CA . ILE A 1 82 ? -1.317 5.528 -3.960 1.00 98.25 82 ILE A CA 1
ATOM 648 C C . ILE A 1 82 ? -0.224 6.545 -4.301 1.00 98.25 82 ILE A C 1
ATOM 650 O O . ILE A 1 82 ? -0.506 7.723 -4.513 1.00 98.25 82 ILE A O 1
ATOM 654 N N . PHE A 1 83 ? 1.020 6.075 -4.336 1.00 98.31 83 PHE A N 1
ATOM 655 C CA . PHE A 1 83 ? 2.193 6.769 -4.850 1.00 98.31 83 PHE A CA 1
ATOM 656 C C . PHE A 1 83 ? 2.835 5.893 -5.932 1.00 98.31 83 PHE A C 1
ATOM 658 O O . PHE A 1 83 ? 3.543 4.934 -5.627 1.00 98.31 83 PHE A O 1
ATOM 665 N N . GLU A 1 84 ? 2.571 6.202 -7.195 1.00 97.75 84 GLU A N 1
ATOM 666 C CA . GLU A 1 84 ? 3.219 5.540 -8.331 1.00 97.75 84 GLU A CA 1
ATOM 667 C C . GLU A 1 84 ? 4.528 6.243 -8.699 1.00 97.75 84 GLU A C 1
ATOM 669 O O . GLU A 1 84 ? 4.630 7.471 -8.629 1.00 97.75 84 GLU A O 1
ATOM 674 N N . PHE A 1 85 ? 5.536 5.468 -9.100 1.00 97.12 85 PHE A N 1
ATOM 675 C CA . PHE A 1 85 ? 6.821 5.995 -9.550 1.00 97.12 85 PHE A CA 1
ATOM 676 C C . PHE A 1 85 ? 7.458 5.127 -10.640 1.00 97.12 85 PHE A C 1
ATOM 678 O O . PHE A 1 85 ? 7.289 3.908 -10.684 1.00 97.12 85 PHE A O 1
ATOM 685 N N . SER A 1 86 ? 8.261 5.769 -11.490 1.00 96.25 86 SER A N 1
ATOM 686 C CA . SER A 1 86 ? 9.016 5.149 -12.585 1.00 96.25 86 SER A CA 1
ATOM 687 C C . SER A 1 86 ? 10.196 4.307 -12.076 1.00 96.25 86 SER A C 1
ATOM 689 O O . SER A 1 86 ? 11.355 4.677 -12.254 1.00 96.25 86 SER A O 1
ATOM 691 N N . GLY A 1 87 ? 9.911 3.180 -11.428 1.00 94.44 87 GLY A N 1
ATOM 692 C CA . GLY A 1 87 ? 10.909 2.268 -10.873 1.00 94.44 87 GLY A CA 1
ATOM 693 C C . GLY A 1 87 ? 10.428 0.822 -10.785 1.00 94.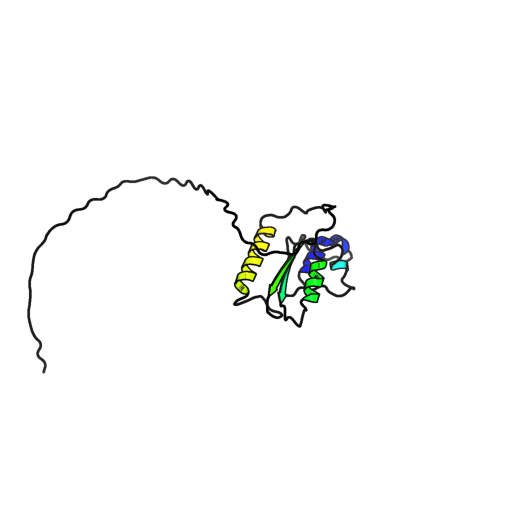44 87 GLY A C 1
ATOM 694 O O . GLY A 1 87 ? 9.343 0.488 -11.257 1.00 94.44 87 GLY A O 1
ATOM 695 N N . VAL A 1 88 ? 11.265 -0.029 -10.189 1.00 94.31 88 VAL A N 1
ATOM 696 C CA . VAL A 1 88 ? 10.997 -1.461 -9.963 1.00 94.31 88 VAL A CA 1
ATOM 697 C C . VAL A 1 88 ? 10.769 -1.725 -8.464 1.00 94.31 88 VAL A C 1
ATOM 699 O O . VAL A 1 88 ? 10.414 -0.807 -7.727 1.00 94.31 88 VAL A O 1
ATOM 702 N N . HIS A 1 89 ? 11.002 -2.955 -7.998 1.00 95.31 89 HIS A N 1
ATOM 703 C CA . HIS A 1 89 ? 10.862 -3.397 -6.606 1.00 95.31 89 HIS A CA 1
ATOM 704 C C . HIS A 1 89 ? 11.873 -2.754 -5.619 1.00 95.31 89 HIS A C 1
ATOM 706 O O . HIS A 1 89 ? 12.742 -3.429 -5.063 1.00 95.31 89 HIS A O 1
ATOM 712 N N . TYR A 1 90 ? 11.808 -1.435 -5.404 1.00 94.31 90 TYR A N 1
ATOM 713 C CA . TYR A 1 90 ? 12.661 -0.708 -4.453 1.00 94.31 90 TYR A CA 1
ATOM 714 C C . TYR A 1 90 ? 11.948 0.468 -3.762 1.00 94.31 90 TYR A C 1
ATOM 716 O O . TYR A 1 90 ? 10.918 0.961 -4.210 1.00 94.31 90 TYR A O 1
ATOM 724 N N . VAL A 1 91 ? 12.528 0.964 -2.662 1.00 96.00 91 VAL A N 1
ATOM 725 C CA . VAL A 1 91 ? 12.042 2.169 -1.961 1.00 96.00 91 VAL A CA 1
ATOM 726 C C . VAL A 1 91 ? 12.411 3.433 -2.758 1.00 96.00 91 VAL A C 1
ATOM 728 O O . VAL A 1 91 ? 13.607 3.608 -3.016 1.00 96.00 91 VAL A O 1
ATOM 731 N N . PRO A 1 92 ? 11.461 4.327 -3.113 1.00 94.81 92 PRO A N 1
ATOM 732 C CA . PRO A 1 92 ? 11.726 5.512 -3.933 1.00 94.81 92 PRO A CA 1
ATOM 733 C C . PRO A 1 92 ? 12.897 6.375 -3.437 1.00 94.81 92 PRO A C 1
ATOM 735 O O . PRO A 1 92 ? 12.915 6.864 -2.304 1.00 94.81 92 PRO A O 1
ATOM 738 N N . GLN A 1 93 ? 13.875 6.584 -4.317 1.00 93.00 93 GLN A N 1
ATOM 739 C CA . GLN A 1 93 ? 15.133 7.290 -4.055 1.00 93.00 93 GLN A CA 1
ATOM 740 C C . GLN A 1 93 ? 15.343 8.415 -5.080 1.00 93.00 93 GLN A C 1
ATOM 742 O O . GLN A 1 93 ? 14.427 8.747 -5.819 1.00 93.00 93 GLN A O 1
ATOM 747 N N . PHE A 1 94 ? 16.504 9.075 -5.061 1.00 92.62 94 PHE A N 1
ATOM 748 C CA . PHE A 1 94 ? 16.921 10.081 -6.050 1.00 92.62 94 PHE A CA 1
ATOM 749 C C . PHE A 1 94 ? 15.829 11.095 -6.452 1.00 92.62 94 PHE A C 1
ATOM 751 O O . PHE A 1 94 ? 15.446 11.929 -5.628 1.00 92.62 94 PHE A O 1
ATOM 758 N N . LYS A 1 95 ? 15.353 11.054 -7.705 1.00 90.38 95 LYS A N 1
ATOM 759 C CA . LYS A 1 95 ? 14.399 12.023 -8.268 1.00 90.38 95 LYS A CA 1
ATOM 760 C C . LYS A 1 95 ? 13.010 11.857 -7.646 1.00 90.38 95 LYS A C 1
ATOM 762 O O . LYS A 1 95 ? 12.344 12.842 -7.349 1.00 90.38 95 LYS A O 1
ATOM 767 N N . GLU A 1 96 ? 12.627 10.616 -7.374 1.00 90.88 96 GLU A N 1
ATOM 768 C CA . GLU A 1 96 ? 11.340 10.202 -6.819 1.00 90.88 96 GLU A CA 1
ATOM 769 C C . GLU A 1 96 ? 11.264 10.468 -5.301 1.00 90.88 96 GLU A C 1
ATOM 771 O O . GLU A 1 96 ? 10.182 10.668 -4.746 1.00 90.88 96 GLU A O 1
ATOM 776 N N . SER A 1 97 ? 12.416 10.523 -4.617 1.00 93.88 97 SER A N 1
ATOM 777 C CA . SER A 1 97 ? 12.511 10.660 -3.155 1.00 93.88 97 SER A CA 1
ATOM 778 C C . SER A 1 97 ? 11.791 11.893 -2.609 1.00 93.88 97 SER A C 1
ATOM 780 O O . SER A 1 97 ? 11.174 11.825 -1.546 1.00 93.88 97 SER A O 1
ATOM 782 N N . ARG A 1 98 ? 11.848 13.029 -3.317 1.00 96.38 98 ARG A N 1
ATOM 783 C CA . ARG A 1 98 ? 11.225 14.281 -2.862 1.00 96.38 98 ARG A CA 1
ATOM 784 C C . ARG A 1 98 ? 9.709 14.146 -2.757 1.00 96.38 98 ARG A C 1
ATOM 786 O O . ARG A 1 98 ? 9.127 14.513 -1.735 1.00 96.38 98 ARG A O 1
ATOM 793 N N . ASP A 1 99 ? 9.090 13.607 -3.797 1.00 96.88 99 ASP A N 1
ATOM 794 C CA . ASP A 1 99 ? 7.637 13.546 -3.910 1.00 96.88 99 ASP A CA 1
ATOM 795 C C . ASP A 1 99 ? 7.077 12.340 -3.140 1.00 96.88 99 ASP A C 1
ATOM 797 O O . ASP A 1 99 ? 6.012 12.447 -2.524 1.00 96.88 99 ASP A O 1
ATOM 801 N N . PHE A 1 100 ? 7.853 11.253 -3.019 1.00 97.31 100 PHE A N 1
ATOM 802 C CA . PHE A 1 100 ? 7.569 10.173 -2.072 1.00 97.31 100 PHE A CA 1
ATOM 803 C C . PHE A 1 100 ? 7.568 10.681 -0.626 1.00 97.31 100 PHE A C 1
ATOM 805 O O . PHE A 1 100 ? 6.595 10.476 0.096 1.00 97.31 100 PHE A O 1
ATOM 812 N N . ARG A 1 101 ? 8.612 11.411 -0.204 1.00 97.50 101 ARG A N 1
ATOM 813 C CA . ARG A 1 101 ? 8.698 11.993 1.149 1.00 97.50 101 ARG A CA 1
ATOM 814 C C . ARG A 1 101 ? 7.580 12.990 1.425 1.00 97.50 101 ARG A C 1
ATOM 816 O O . ARG A 1 101 ? 7.076 13.013 2.543 1.00 97.50 101 ARG A O 1
ATOM 823 N N . LYS A 1 102 ? 7.173 13.789 0.433 1.00 97.69 102 LYS A N 1
ATOM 824 C CA . LYS A 1 102 ? 6.004 14.668 0.567 1.00 97.69 102 LYS A CA 1
ATOM 825 C C . LYS A 1 102 ? 4.737 13.844 0.813 1.00 97.69 102 LYS A C 1
ATOM 827 O O . LYS A 1 102 ? 4.052 14.085 1.797 1.00 97.69 102 LYS A O 1
ATOM 832 N N . THR A 1 103 ? 4.471 12.852 -0.035 1.00 97.94 103 THR A N 1
ATOM 833 C CA . THR A 1 103 ? 3.266 12.008 0.046 1.00 97.94 103 THR A CA 1
ATOM 834 C C . THR A 1 103 ? 3.211 11.211 1.351 1.00 97.94 103 THR A C 1
ATOM 836 O O . THR A 1 103 ? 2.146 11.084 1.956 1.00 97.94 103 THR A O 1
ATOM 839 N N . LEU A 1 104 ? 4.366 10.721 1.813 1.00 97.25 104 LEU A N 1
ATOM 840 C CA . LEU A 1 104 ? 4.537 10.079 3.111 1.00 97.25 104 LEU A CA 1
ATOM 841 C C . LEU A 1 104 ? 4.230 11.050 4.254 1.00 97.25 104 LEU A C 1
ATOM 843 O O . LEU A 1 104 ? 3.409 10.719 5.098 1.00 97.25 104 LEU A O 1
ATOM 847 N N . ASN A 1 105 ? 4.825 12.245 4.271 1.00 96.69 105 ASN A N 1
ATOM 848 C CA . ASN A 1 105 ? 4.548 13.241 5.309 1.00 96.69 105 ASN A CA 1
ATOM 849 C C . ASN A 1 105 ? 3.063 13.634 5.331 1.00 96.69 105 ASN A C 1
ATOM 851 O O . ASN A 1 105 ? 2.453 13.597 6.390 1.00 96.69 105 ASN A O 1
ATOM 855 N N . ASP A 1 106 ? 2.456 13.918 4.174 1.00 95.81 106 ASP A N 1
ATOM 856 C CA . ASP A 1 106 ? 1.027 14.252 4.077 1.00 95.81 106 ASP A CA 1
ATOM 857 C C . ASP A 1 106 ? 0.121 13.108 4.585 1.00 95.81 106 ASP A C 1
ATOM 859 O O . ASP A 1 106 ? -1.001 13.349 5.019 1.00 95.81 106 ASP A O 1
ATOM 863 N N . PHE A 1 107 ? 0.563 11.848 4.490 1.00 96.12 107 PHE A N 1
ATOM 864 C CA . PHE A 1 107 ? -0.162 10.676 5.002 1.00 96.12 107 PHE A CA 1
ATOM 865 C C . PHE A 1 107 ? 0.062 10.468 6.503 1.00 96.12 107 PHE A C 1
ATOM 867 O O . PHE A 1 107 ? -0.867 10.137 7.237 1.00 96.12 107 PHE A O 1
ATOM 874 N N . LEU A 1 108 ? 1.293 10.685 6.967 1.00 95.31 108 LEU A N 1
ATOM 875 C CA . LEU A 1 108 ? 1.648 10.609 8.376 1.00 95.31 108 LEU A CA 1
ATOM 876 C C . LEU A 1 108 ? 0.938 11.696 9.183 1.00 95.31 108 LEU A C 1
ATOM 878 O O . LEU A 1 108 ? 0.356 11.364 10.205 1.00 95.31 108 LEU A O 1
ATOM 882 N N . GLU A 1 109 ? 0.923 12.950 8.728 1.00 93.44 109 GLU A N 1
ATOM 883 C CA . GLU A 1 109 ? 0.227 14.040 9.428 1.00 93.44 109 GLU A CA 1
ATOM 884 C C . GLU A 1 109 ? -1.271 13.728 9.609 1.00 93.44 109 GLU A C 1
ATOM 886 O O . GLU A 1 109 ? -1.798 13.833 10.717 1.00 93.44 109 GLU A O 1
ATOM 891 N N . GLU A 1 110 ? -1.924 13.243 8.546 1.00 92.69 110 GLU A N 1
ATOM 892 C CA . GLU A 1 110 ? -3.349 12.887 8.535 1.00 92.69 110 GLU A CA 1
ATOM 893 C C . GLU A 1 110 ? -3.697 11.758 9.516 1.00 92.69 110 GLU A C 1
ATOM 895 O O . GLU A 1 110 ? -4.699 11.857 10.217 1.00 92.69 110 GLU A O 1
ATOM 900 N N . PHE A 1 111 ? -2.876 10.704 9.619 1.00 90.62 111 PHE A N 1
ATOM 901 C CA . PHE A 1 111 ? -3.218 9.524 10.429 1.00 90.62 111 PHE A CA 1
ATOM 902 C C . PHE A 1 111 ? -2.454 9.389 11.763 1.00 90.62 111 PHE A C 1
ATOM 904 O O . PHE A 1 111 ? -2.892 8.608 12.618 1.00 90.62 111 PHE A O 1
ATOM 911 N N . LEU A 1 112 ? -1.368 10.144 12.009 1.00 86.31 112 LEU A N 1
ATOM 912 C CA . LEU A 1 112 ? -0.653 10.202 13.303 1.00 86.31 112 LEU A CA 1
ATOM 913 C C . LEU A 1 112 ? -1.204 11.249 14.271 1.00 86.31 112 LEU A C 1
ATOM 915 O O . LEU A 1 112 ? -1.198 10.984 15.478 1.00 86.31 112 LEU A O 1
ATOM 919 N N . PHE A 1 113 ? -1.684 12.401 13.803 1.00 76.00 113 PHE A N 1
ATOM 920 C CA . PHE A 1 113 ? -2.066 13.490 14.712 1.00 76.00 113 PHE A CA 1
ATOM 921 C C . PHE A 1 113 ? -3.580 13.643 14.871 1.00 76.00 113 PHE A C 1
ATOM 923 O O . PHE A 1 113 ? -4.031 13.769 16.008 1.00 76.00 113 PHE A O 1
ATOM 930 N N . ASP A 1 114 ? -4.359 13.457 13.802 1.00 61.28 114 ASP A N 1
ATOM 931 C CA . ASP A 1 114 ? -5.827 13.468 13.844 1.00 61.28 114 ASP A CA 1
ATOM 932 C C . ASP A 1 114 ? -6.403 12.059 13.591 1.00 61.28 114 ASP A C 1
ATOM 934 O O . ASP A 1 114 ? -6.755 11.724 12.462 1.00 61.28 114 ASP A O 1
ATOM 938 N N . PRO A 1 115 ? -6.516 11.174 14.604 1.00 52.84 115 PRO A N 1
ATOM 939 C CA . PRO A 1 115 ? -7.132 9.868 14.394 1.00 52.84 115 PRO A CA 1
ATOM 940 C C . PRO A 1 115 ? -8.603 10.049 13.975 1.00 52.84 115 PRO A C 1
ATOM 942 O O . PRO A 1 115 ? -9.390 10.572 14.772 1.00 52.84 115 PRO A O 1
ATOM 945 N N . PRO A 1 116 ? -9.034 9.583 12.784 1.00 50.31 116 PRO A N 1
ATOM 946 C CA . PRO A 1 116 ? -10.450 9.550 12.457 1.00 50.31 116 PRO A CA 1
ATOM 947 C C . PRO A 1 116 ? -11.115 8.545 13.399 1.00 50.31 116 PRO A C 1
ATOM 949 O O . PRO A 1 116 ? -10.967 7.335 13.231 1.00 50.31 116 PRO A O 1
ATOM 952 N N . ALA A 1 117 ? -11.811 9.053 14.422 1.00 45.97 117 ALA A N 1
ATOM 953 C CA . ALA A 1 117 ? -12.487 8.248 15.435 1.00 45.97 117 ALA A CA 1
ATOM 954 C C . ALA A 1 117 ? -13.350 7.184 14.747 1.00 45.97 117 ALA A C 1
ATOM 956 O O . ALA A 1 117 ? -14.327 7.550 14.094 1.00 45.97 117 ALA A O 1
ATOM 957 N N . GLN A 1 118 ? -12.911 5.917 14.855 1.00 49.22 118 GLN A N 1
ATOM 958 C CA . GLN A 1 118 ? -13.355 4.721 14.117 1.00 49.22 118 GLN A CA 1
ATOM 959 C C . GLN A 1 118 ? -14.660 4.936 13.341 1.00 49.22 118 GLN A C 1
ATOM 961 O O . GLN A 1 118 ? -15.748 4.655 13.846 1.00 49.22 118 GLN A O 1
ATOM 966 N N . GLN A 1 119 ? -14.556 5.502 12.133 1.00 42.44 119 GLN A N 1
ATOM 967 C CA . GLN A 1 119 ? -15.736 6.045 11.466 1.00 42.44 119 GLN A CA 1
ATOM 968 C C . GLN A 1 119 ? -16.650 4.905 11.018 1.00 42.44 119 GLN A C 1
ATOM 970 O O . GLN A 1 119 ? -16.376 4.207 10.041 1.00 42.44 119 GLN A O 1
ATOM 975 N N . ALA A 1 120 ? -17.752 4.732 11.753 1.00 33.81 120 ALA A N 1
ATOM 976 C CA . ALA A 1 120 ? -18.850 3.859 11.371 1.00 33.81 120 ALA A CA 1
ATOM 977 C C . ALA A 1 120 ? -19.295 4.183 9.931 1.00 33.81 120 ALA A C 1
ATOM 979 O O . ALA A 1 120 ? -19.261 5.354 9.531 1.00 33.81 120 ALA A O 1
ATOM 980 N N . PRO A 1 121 ? -19.697 3.175 9.136 1.00 35.22 121 PRO A N 1
ATOM 981 C CA . PRO A 1 121 ? -19.937 3.357 7.713 1.00 35.22 121 PRO A CA 1
ATOM 982 C C . PRO A 1 121 ? -21.049 4.381 7.481 1.00 35.22 121 PRO A C 1
ATOM 984 O O . PRO A 1 121 ? -22.227 4.113 7.722 1.00 35.22 121 PRO A O 1
ATOM 987 N N . ARG A 1 122 ? -20.683 5.558 6.962 1.00 32.91 122 ARG A N 1
ATOM 988 C CA . ARG A 1 122 ? -21.661 6.456 6.353 1.00 32.91 122 ARG A CA 1
ATOM 989 C C . ARG A 1 122 ? -22.130 5.801 5.061 1.00 32.91 122 ARG A C 1
ATOM 991 O O . ARG A 1 122 ? -21.373 5.736 4.097 1.00 32.91 122 ARG A O 1
ATOM 998 N N . LEU A 1 123 ? -23.380 5.344 5.046 1.00 35.44 123 LEU A N 1
ATOM 999 C CA . LEU A 1 123 ? -24.104 5.011 3.821 1.00 35.44 123 LEU A CA 1
ATOM 1000 C C . LEU A 1 123 ? -24.169 6.261 2.934 1.00 35.44 123 LEU A C 1
ATOM 1002 O O . LEU A 1 123 ? -25.031 7.124 3.100 1.00 35.44 123 LEU A O 1
ATOM 1006 N N . SER A 1 124 ? -23.222 6.380 2.005 1.00 33.84 124 SER A N 1
ATOM 1007 C CA . SER A 1 124 ? -23.205 7.432 0.995 1.00 33.84 124 SER A CA 1
ATOM 1008 C C . SER A 1 124 ? -24.172 7.074 -0.131 1.00 33.84 124 SER A C 1
ATOM 1010 O O . SER A 1 124 ? -23.766 6.626 -1.204 1.00 33.84 124 SER A O 1
ATOM 1012 N N . THR A 1 125 ? -25.465 7.292 0.101 1.00 38.34 125 THR A N 1
ATOM 1013 C CA . THR A 1 125 ? -26.455 7.328 -0.980 1.00 38.34 125 THR A CA 1
ATOM 1014 C C . THR A 1 125 ? -26.246 8.597 -1.805 1.00 38.34 125 THR A C 1
ATOM 1016 O O . THR A 1 125 ? -26.939 9.589 -1.598 1.00 38.34 125 THR A O 1
ATOM 1019 N N . GLN A 1 126 ? -25.300 8.579 -2.748 1.00 32.59 126 GLN A N 1
ATOM 1020 C CA . GLN A 1 126 ? -25.325 9.458 -3.920 1.00 32.59 126 GLN A CA 1
ATOM 1021 C C . GLN A 1 126 ? -24.863 8.697 -5.162 1.00 32.59 126 GLN A C 1
ATOM 1023 O O . GLN A 1 126 ? -23.783 8.112 -5.202 1.00 32.59 126 GLN A O 1
ATOM 1028 N N . ALA A 1 127 ? -25.732 8.686 -6.170 1.00 32.94 127 ALA A N 1
ATOM 1029 C CA . ALA A 1 127 ? -25.506 8.004 -7.430 1.00 32.94 127 ALA A CA 1
ATOM 1030 C C . ALA A 1 127 ? -24.585 8.815 -8.357 1.00 32.94 127 ALA A C 1
ATOM 1032 O O . ALA A 1 127 ? -24.698 10.034 -8.436 1.00 32.94 127 ALA A O 1
ATOM 1033 N N . GLY A 1 128 ? -23.743 8.100 -9.107 1.00 41.16 128 GLY A N 1
ATOM 1034 C CA . GLY A 1 128 ? -23.259 8.476 -10.439 1.00 41.16 128 GLY A CA 1
ATOM 1035 C C . GLY A 1 128 ? -22.704 9.890 -10.653 1.00 41.16 128 GLY A C 1
ATOM 1036 O O . GLY A 1 128 ? -23.395 10.745 -11.195 1.00 41.16 128 GLY A O 1
ATOM 1037 N N . ALA A 1 129 ? -21.400 10.074 -10.427 1.00 29.45 129 ALA A N 1
ATOM 1038 C CA . ALA A 1 129 ? -20.629 11.120 -11.103 1.00 29.45 129 ALA A CA 1
ATOM 1039 C C . ALA A 1 129 ? -19.191 10.651 -11.389 1.00 29.45 129 ALA A C 1
ATOM 1041 O O . ALA A 1 129 ? -18.345 10.616 -10.498 1.00 29.45 129 ALA A O 1
ATOM 1042 N N . ILE A 1 130 ? -18.895 10.310 -12.650 1.00 37.34 130 ILE A N 1
ATOM 1043 C CA . ILE A 1 130 ? -17.512 10.115 -13.109 1.00 37.34 130 ILE A CA 1
ATOM 1044 C C . ILE A 1 130 ? -16.887 11.502 -13.280 1.00 37.34 130 ILE A C 1
ATOM 1046 O O . ILE A 1 130 ? -17.074 12.153 -14.308 1.00 37.34 130 ILE A O 1
ATOM 1050 N N . VAL A 1 131 ? -16.131 11.961 -12.283 1.00 34.94 131 VAL A N 1
ATOM 1051 C CA . VAL A 1 131 ? -15.364 13.208 -12.389 1.00 34.94 131 VAL A CA 1
ATOM 1052 C C . VAL A 1 131 ? -13.996 12.901 -12.991 1.00 34.94 131 VAL A C 1
ATOM 1054 O O . VAL A 1 131 ? -13.072 12.465 -12.307 1.00 34.94 131 VAL A O 1
ATOM 1057 N N . ARG A 1 132 ? -13.859 13.145 -14.299 1.00 32.12 132 ARG A N 1
ATOM 1058 C CA . ARG A 1 132 ? -12.543 13.264 -14.938 1.00 32.12 132 ARG A CA 1
ATOM 1059 C C . ARG A 1 132 ? -11.829 14.490 -14.369 1.00 32.12 132 ARG A C 1
ATOM 1061 O O . ARG A 1 132 ? -12.415 15.567 -14.329 1.00 32.12 132 ARG A O 1
ATOM 1068 N N . SER A 1 133 ? -10.572 14.325 -13.967 1.00 32.56 133 SER A N 1
ATOM 1069 C CA . SER A 1 133 ? -9.713 15.420 -13.504 1.00 32.56 133 SER A CA 1
ATOM 1070 C C . SER A 1 133 ? -9.429 16.435 -14.620 1.00 32.56 133 SER A C 1
ATOM 1072 O O . SER A 1 133 ? -9.004 16.031 -15.706 1.00 32.56 133 SER A O 1
ATOM 1074 N N . PRO A 1 134 ? -9.563 17.744 -14.347 1.00 33.91 134 PRO A N 1
ATOM 1075 C CA . PRO A 1 134 ? -8.800 18.777 -15.019 1.00 33.91 134 PRO A CA 1
ATOM 1076 C C . PRO A 1 134 ? -7.763 19.390 -14.067 1.00 33.91 134 PRO A C 1
ATOM 1078 O O . PRO A 1 134 ? -8.062 19.774 -12.935 1.00 33.91 134 PRO A O 1
ATOM 1081 N N . PHE A 1 135 ? -6.546 19.581 -14.571 1.00 37.94 135 PHE A N 1
ATOM 1082 C CA . PHE A 1 135 ? -5.582 20.502 -13.972 1.00 37.94 135 PHE A CA 1
ATOM 1083 C C . PHE A 1 135 ? -6.211 21.897 -13.812 1.00 37.94 135 PHE A C 1
ATOM 1085 O O . PHE A 1 135 ? -6.511 22.536 -14.821 1.00 37.94 135 PHE A O 1
ATOM 1092 N N . ASN A 1 136 ? -6.295 22.435 -12.588 1.00 29.56 136 ASN A N 1
ATOM 1093 C CA . ASN A 1 136 ? -6.022 23.862 -12.393 1.00 29.56 136 ASN A CA 1
ATOM 1094 C C . ASN A 1 136 ? -5.572 24.225 -10.967 1.00 29.56 136 ASN A C 1
ATOM 1096 O O . ASN A 1 136 ? -6.154 23.823 -9.963 1.00 29.56 136 ASN A O 1
ATOM 1100 N N . THR A 1 137 ? -4.543 25.061 -10.915 1.00 40.03 137 THR A N 1
ATOM 1101 C CA . THR A 1 137 ? -4.027 25.766 -9.742 1.00 40.03 137 THR A CA 1
ATOM 1102 C C . THR A 1 137 ? -4.977 26.854 -9.235 1.00 40.03 137 THR A C 1
ATOM 1104 O O . THR A 1 137 ? -5.488 27.620 -10.052 1.00 40.03 137 THR A O 1
ATOM 1107 N N . ARG A 1 138 ? -5.064 27.055 -7.908 1.00 33.84 138 ARG A N 1
ATOM 1108 C CA . ARG A 1 138 ? -4.948 28.380 -7.240 1.00 33.84 138 ARG A CA 1
ATOM 11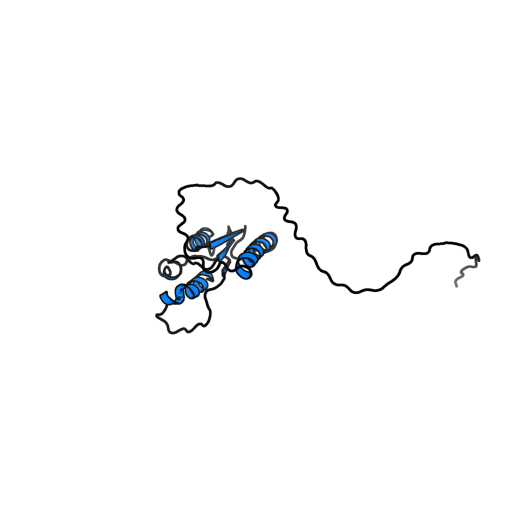09 C C . ARG A 1 138 ? -4.897 28.249 -5.700 1.00 33.84 138 ARG A C 1
ATOM 1111 O O . ARG A 1 138 ? -5.204 27.179 -5.182 1.00 33.84 138 ARG A O 1
ATOM 1118 N N . PRO A 1 139 ? -4.399 29.270 -4.970 1.00 35.31 139 PRO A N 1
ATOM 1119 C CA . PRO A 1 139 ? -3.822 29.077 -3.638 1.00 35.31 139 PRO A CA 1
ATOM 1120 C C . PRO A 1 139 ? -4.815 29.282 -2.489 1.00 35.31 139 PRO A C 1
ATOM 1122 O O . PRO A 1 139 ? -5.654 30.180 -2.533 1.00 35.31 139 PRO A O 1
ATOM 1125 N N . PHE A 1 140 ? -4.627 28.533 -1.399 1.00 34.31 140 PHE A N 1
ATOM 1126 C CA . PHE A 1 140 ? -5.322 28.770 -0.134 1.00 34.31 140 PHE A CA 1
ATOM 1127 C C . PHE A 1 140 ? -4.398 29.480 0.866 1.00 34.31 140 PHE A C 1
ATOM 1129 O O . PHE A 1 140 ? -3.639 28.852 1.604 1.00 34.31 140 PHE A O 1
ATOM 1136 N N . LEU A 1 141 ? -4.447 30.814 0.889 1.00 38.56 141 LEU A N 1
ATOM 1137 C CA . LEU A 1 141 ? -3.804 31.604 1.940 1.00 38.56 141 LEU A CA 1
ATOM 1138 C C . LEU A 1 141 ? -4.605 31.463 3.241 1.00 38.56 141 LEU A C 1
ATOM 1140 O O . LEU A 1 141 ? -5.654 32.087 3.392 1.00 38.56 141 LEU A O 1
ATOM 1144 N N . ARG A 1 142 ? -4.087 30.699 4.210 1.00 34.44 142 ARG A N 1
ATOM 1145 C CA . ARG A 1 142 ? -4.567 30.741 5.599 1.00 34.44 142 ARG A CA 1
ATOM 1146 C C . ARG A 1 142 ? -3.473 31.292 6.506 1.00 34.44 142 ARG A C 1
ATOM 1148 O O . ARG A 1 142 ? -2.467 30.641 6.770 1.00 34.44 142 ARG A O 1
ATOM 1155 N N . THR A 1 143 ? -3.675 32.515 6.977 1.00 34.97 143 THR A N 1
ATOM 1156 C CA . THR A 1 143 ? -2.778 33.203 7.907 1.00 34.97 143 THR A CA 1
ATOM 1157 C C . THR A 1 143 ? -2.824 32.548 9.290 1.00 34.97 143 THR A C 1
ATOM 1159 O O . THR A 1 143 ? -3.876 32.493 9.923 1.00 34.97 143 THR A O 1
ATOM 1162 N N . TYR A 1 144 ? -1.676 32.084 9.799 1.00 31.50 144 TYR A N 1
ATOM 1163 C CA . TYR A 1 144 ? -1.561 31.597 11.178 1.00 31.50 144 TYR A CA 1
ATOM 1164 C C . TYR A 1 144 ? -0.825 32.611 12.063 1.00 31.50 144 TYR A C 1
ATOM 1166 O O . TYR A 1 144 ? 0.402 32.718 12.062 1.00 31.50 144 TYR A O 1
ATOM 1174 N N . ARG A 1 145 ? -1.599 33.382 12.832 1.00 32.88 145 ARG A N 1
ATOM 1175 C CA . ARG A 1 145 ? -1.111 34.429 13.741 1.00 32.88 145 ARG A CA 1
ATOM 1176 C C . ARG A 1 145 ? -0.624 33.813 15.058 1.00 32.88 145 ARG A C 1
ATOM 1178 O O . ARG A 1 145 ? -1.375 33.736 16.028 1.00 32.88 145 ARG A O 1
ATOM 1185 N N . ARG A 1 146 ? 0.641 33.391 15.118 1.00 35.34 146 ARG A N 1
ATOM 1186 C CA . ARG A 1 146 ? 1.240 32.824 16.339 1.00 35.34 146 ARG A CA 1
ATOM 1187 C C . ARG A 1 146 ? 1.646 33.938 17.319 1.00 35.34 146 ARG A C 1
ATOM 1189 O O . ARG A 1 146 ? 2.712 34.526 17.164 1.00 35.34 146 ARG A O 1
ATOM 1196 N N . ARG A 1 147 ? 0.833 34.214 18.350 1.00 33.81 147 ARG A N 1
ATOM 1197 C CA . ARG A 1 147 ? 1.328 34.937 19.540 1.00 33.81 147 ARG A CA 1
ATOM 1198 C C . ARG A 1 147 ? 2.366 34.061 20.252 1.00 33.81 147 ARG A C 1
ATOM 1200 O O . ARG A 1 147 ? 2.102 32.892 20.525 1.00 33.81 147 ARG A O 1
ATOM 1207 N N . ARG A 1 148 ? 3.509 34.647 20.604 1.00 38.25 148 ARG A N 1
ATOM 1208 C CA . ARG A 1 148 ? 4.313 34.247 21.763 1.00 38.25 148 ARG A CA 1
ATOM 1209 C C . ARG A 1 148 ? 4.695 35.517 22.505 1.00 38.25 148 ARG A C 1
ATOM 1211 O O . ARG A 1 148 ? 5.542 36.272 22.044 1.00 38.25 148 ARG A O 1
ATOM 1218 N N . GLU A 1 149 ? 4.036 35.744 23.630 1.00 30.77 149 GLU A N 1
ATOM 1219 C CA . GLU A 1 149 ? 4.515 36.670 24.646 1.00 30.77 149 GLU A CA 1
ATOM 1220 C C . GLU A 1 149 ? 5.576 35.931 25.464 1.00 30.77 149 GLU A C 1
ATOM 1222 O O . GLU A 1 149 ? 5.284 34.907 26.077 1.00 30.77 149 GLU A O 1
ATOM 1227 N N . ILE A 1 150 ? 6.809 36.433 25.449 1.00 34.09 150 ILE A N 1
ATOM 1228 C CA . ILE A 1 150 ? 7.783 36.207 26.518 1.00 34.09 150 ILE A CA 1
ATOM 1229 C C . ILE A 1 150 ? 8.370 37.579 26.818 1.00 34.09 150 ILE A C 1
ATOM 1231 O O . ILE A 1 150 ? 9.056 38.164 25.981 1.00 34.09 150 ILE A O 1
ATOM 1235 N N . ALA A 1 151 ? 8.054 38.106 27.996 1.00 27.41 151 ALA A N 1
ATOM 1236 C CA . ALA A 1 151 ? 8.645 39.334 28.494 1.00 27.41 151 ALA A CA 1
ATOM 1237 C C . ALA A 1 151 ? 9.919 39.002 29.279 1.00 27.41 151 ALA A C 1
ATOM 1239 O O . ALA A 1 151 ? 9.864 38.268 30.262 1.00 27.41 151 ALA A O 1
ATOM 1240 N N . VAL A 1 152 ? 11.042 39.598 28.883 1.00 33.25 152 VAL A N 1
ATOM 1241 C CA . VAL A 1 152 ? 12.166 39.895 29.780 1.00 33.25 152 VAL A CA 1
ATOM 1242 C C . VAL A 1 152 ? 12.570 41.337 29.489 1.00 33.25 152 VAL A C 1
ATOM 1244 O O . VAL A 1 152 ? 12.714 41.722 28.330 1.00 33.25 152 VAL A O 1
ATOM 1247 N N . ALA A 1 153 ? 12.650 42.155 30.536 1.00 28.73 153 ALA A N 1
ATOM 1248 C CA . ALA A 1 153 ? 12.830 43.600 30.438 1.00 28.73 153 ALA A CA 1
ATOM 1249 C C . ALA A 1 153 ? 14.286 44.035 30.697 1.00 28.73 153 ALA A C 1
ATOM 1251 O O . ALA A 1 153 ? 15.097 43.251 31.181 1.00 28.73 153 ALA A O 1
ATOM 1252 N N . SER A 1 154 ? 14.547 45.330 30.461 1.00 31.58 154 SER A N 1
ATOM 1253 C CA . SER A 1 154 ? 15.820 46.070 30.610 1.00 31.58 154 SER A CA 1
ATOM 1254 C C . SER A 1 154 ? 16.888 45.817 29.520 1.00 31.58 154 SER A C 1
ATOM 1256 O O . SER A 1 154 ? 17.118 44.687 29.118 1.00 31.58 154 SER A O 1
ATOM 1258 N N . GLY A 1 155 ? 17.563 46.840 28.974 1.00 29.69 155 GLY A N 1
ATOM 1259 C CA . GLY A 1 155 ? 17.327 48.283 29.119 1.00 29.69 155 GLY A CA 1
ATOM 1260 C C . GLY A 1 155 ? 18.320 49.171 28.339 1.00 29.69 155 GLY A C 1
ATOM 1261 O O . GLY A 1 155 ? 19.492 48.847 28.237 1.00 29.69 155 GLY A O 1
ATOM 1262 N N . PHE A 1 156 ? 17.825 50.316 27.848 1.00 31.81 156 PHE A N 1
ATOM 1263 C CA . PHE A 1 156 ? 18.555 51.561 27.518 1.00 31.81 156 PHE A CA 1
ATOM 1264 C C . PHE A 1 156 ? 19.700 51.586 26.467 1.00 31.81 156 PHE A C 1
ATOM 1266 O O . PHE A 1 156 ? 20.875 51.433 26.768 1.00 31.81 156 PHE A O 1
ATOM 1273 N N . THR A 1 157 ? 19.322 51.981 25.239 1.00 34.34 157 THR A N 1
ATOM 1274 C CA . THR A 1 157 ? 19.812 53.166 24.468 1.00 34.34 157 THR A CA 1
ATOM 1275 C C . THR A 1 157 ? 21.247 53.697 24.728 1.00 34.34 157 THR A C 1
ATOM 1277 O O . THR A 1 157 ? 21.568 54.053 25.855 1.00 34.34 157 THR A O 1
ATOM 1280 N N . LYS A 1 158 ? 22.086 54.016 23.726 1.00 32.75 158 LYS A N 1
ATOM 1281 C CA . LYS A 1 158 ? 21.932 55.122 22.742 1.00 32.75 158 LYS A CA 1
ATOM 1282 C C . LYS A 1 158 ? 22.998 55.040 21.628 1.00 32.75 158 LYS A C 1
ATOM 1284 O O . LYS A 1 158 ? 24.102 54.563 21.861 1.00 32.75 158 LYS A O 1
ATOM 1289 N N . ARG A 1 159 ? 22.708 55.627 20.457 1.00 31.34 159 ARG A N 1
ATOM 1290 C CA . ARG A 1 159 ? 23.737 56.071 19.491 1.00 31.34 159 ARG A CA 1
ATOM 1291 C C . ARG A 1 159 ? 24.457 57.318 20.014 1.00 31.34 159 ARG A C 1
ATOM 1293 O O . ARG A 1 159 ? 23.788 58.217 20.514 1.00 31.34 159 ARG A O 1
ATOM 1300 N N . TRP A 1 160 ? 25.750 57.426 19.726 1.00 30.09 160 TRP A N 1
ATOM 1301 C CA . TRP A 1 160 ? 26.413 58.700 19.437 1.00 30.09 160 TRP A CA 1
ATOM 1302 C C . TRP A 1 160 ? 27.304 58.529 18.207 1.00 30.09 160 TRP A C 1
ATOM 1304 O O . TRP A 1 160 ? 27.895 57.472 18.000 1.00 30.09 160 TRP A O 1
ATOM 1314 N N . ALA A 1 161 ? 27.361 59.569 17.384 1.00 32.00 161 ALA A N 1
ATOM 1315 C CA . ALA A 1 161 ? 28.352 59.731 16.331 1.00 32.00 161 ALA A CA 1
ATOM 1316 C C . ALA A 1 161 ? 29.271 60.892 16.722 1.00 32.00 161 ALA A C 1
ATOM 1318 O O . ALA A 1 161 ? 28.818 61.776 17.448 1.00 32.00 161 ALA A O 1
ATOM 1319 N N . ILE A 1 162 ? 30.506 60.899 16.211 1.00 35.03 162 ILE A N 1
ATOM 1320 C CA . ILE A 1 162 ? 31.204 62.040 15.581 1.00 35.03 162 ILE A CA 1
ATOM 1321 C C . ILE A 1 162 ? 32.666 61.633 15.308 1.00 35.03 162 ILE A C 1
ATOM 1323 O O . ILE A 1 162 ? 33.274 60.876 16.058 1.00 35.03 162 ILE A O 1
ATOM 1327 N N . SER A 1 163 ? 33.191 62.108 14.181 1.00 33.41 163 SER A N 1
ATOM 1328 C CA . SER A 1 163 ? 34.581 61.960 13.729 1.00 33.41 163 SER A CA 1
ATOM 1329 C C . SER A 1 163 ? 35.429 63.145 14.208 1.00 33.41 163 SER A C 1
ATOM 1331 O O . SER A 1 163 ? 34.886 64.247 14.233 1.00 33.41 163 SER A O 1
ATOM 1333 N N . ALA A 1 164 ? 36.730 62.949 14.496 1.00 31.38 164 ALA A N 1
ATOM 1334 C CA . ALA A 1 164 ? 37.825 63.732 13.879 1.00 31.38 164 ALA A CA 1
ATOM 1335 C C . ALA A 1 164 ? 39.221 63.573 14.541 1.00 31.38 164 ALA A C 1
ATOM 1337 O O . ALA A 1 164 ? 39.362 63.694 15.750 1.00 31.38 164 ALA A O 1
ATOM 1338 N N . LEU A 1 165 ? 40.232 63.479 13.661 1.00 31.72 165 LEU A N 1
ATOM 1339 C CA . LEU A 1 165 ? 41.632 63.957 13.746 1.00 31.72 165 LEU A CA 1
ATOM 1340 C C . LEU A 1 165 ? 42.652 63.383 14.765 1.00 31.72 165 LEU A C 1
ATOM 1342 O O . LEU A 1 165 ? 42.471 63.421 15.975 1.00 31.72 165 LEU A O 1
ATOM 1346 N N . GLY A 1 166 ? 43.827 63.015 14.222 1.00 30.33 166 GLY A N 1
ATOM 1347 C CA . GLY A 1 166 ? 45.062 62.687 14.951 1.00 30.33 166 GLY A CA 1
ATOM 1348 C C . GLY A 1 166 ? 46.243 62.325 14.024 1.00 30.33 166 GLY A C 1
ATOM 1349 O O . GLY A 1 166 ? 46.454 61.156 13.730 1.00 30.33 166 GLY A O 1
ATOM 1350 N N . ASN A 1 167 ? 46.984 63.342 13.557 1.00 35.12 167 ASN A N 1
ATOM 1351 C CA . ASN A 1 167 ? 48.315 63.305 12.890 1.00 35.12 167 ASN A CA 1
ATOM 1352 C C . ASN A 1 167 ? 49.346 62.364 13.585 1.00 35.12 167 ASN A C 1
ATOM 1354 O O . ASN A 1 167 ? 49.168 62.098 14.766 1.00 35.12 167 ASN A O 1
ATOM 1358 N N . GLN A 1 168 ? 50.468 61.856 13.029 1.00 37.44 168 GLN A N 1
ATOM 1359 C CA . GLN A 1 168 ? 51.396 62.142 11.891 1.00 37.44 168 GLN A CA 1
ATOM 1360 C C . GLN A 1 168 ? 52.047 60.786 11.454 1.00 37.44 168 GLN A C 1
ATOM 1362 O O . GLN A 1 168 ? 52.102 59.872 12.266 1.00 37.44 168 GLN A O 1
ATOM 1367 N N . VAL A 1 169 ? 52.419 60.483 10.199 1.00 35.50 169 VAL A N 1
ATOM 1368 C CA . VAL A 1 169 ? 53.599 60.899 9.381 1.00 35.50 169 VAL A CA 1
ATOM 1369 C C . VAL A 1 169 ? 55.000 60.577 9.955 1.00 35.50 169 VAL A C 1
ATOM 1371 O O . VAL A 1 169 ? 55.530 61.364 10.729 1.00 35.50 169 VAL A O 1
ATOM 1374 N N . ALA A 1 170 ? 55.618 59.485 9.464 1.00 39.38 170 ALA A N 1
ATOM 1375 C CA . ALA A 1 170 ? 57.046 59.297 9.089 1.00 39.38 170 ALA A CA 1
ATOM 1376 C C . ALA A 1 170 ? 57.228 57.814 8.647 1.00 39.38 170 ALA A C 1
ATOM 1378 O O . ALA A 1 170 ? 56.858 56.934 9.415 1.00 39.38 170 ALA A O 1
ATOM 1379 N N . ALA A 1 171 ? 57.616 57.378 7.439 1.00 35.94 171 ALA A N 1
ATOM 1380 C CA . ALA A 1 171 ? 58.494 57.849 6.352 1.00 35.94 171 ALA A CA 1
ATOM 1381 C C . ALA A 1 171 ? 59.968 57.372 6.442 1.00 35.94 171 ALA A C 1
ATOM 1383 O O . ALA A 1 171 ? 60.793 58.054 7.038 1.00 35.94 171 ALA A O 1
ATOM 1384 N N . ASN A 1 172 ? 60.270 56.285 5.703 1.00 36.47 172 ASN A N 1
ATOM 1385 C CA . ASN A 1 172 ? 61.594 55.837 5.198 1.00 36.47 172 ASN A CA 1
ATOM 1386 C C . ASN A 1 172 ? 62.627 55.441 6.304 1.00 36.47 172 ASN A C 1
ATOM 1388 O O . ASN A 1 172 ? 62.462 55.807 7.456 1.00 36.47 172 ASN A O 1
ATOM 1392 N N . SER A 1 173 ? 63.709 54.665 6.131 1.00 40.25 173 SER A N 1
ATOM 1393 C CA . SER A 1 173 ? 64.466 54.086 4.992 1.00 40.25 173 SER A CA 1
ATOM 1394 C C . SER A 1 173 ? 65.173 52.776 5.495 1.00 40.25 173 SER A C 1
ATOM 1396 O O . SER A 1 173 ? 65.039 52.472 6.675 1.00 40.25 173 SER A O 1
ATOM 1398 N N . ILE A 1 174 ? 65.960 51.948 4.777 1.00 41.19 174 ILE A N 1
ATOM 1399 C CA . ILE A 1 174 ? 66.482 51.951 3.392 1.00 41.19 174 ILE A CA 1
ATOM 1400 C C . ILE A 1 174 ? 66.672 50.497 2.833 1.00 41.19 174 ILE A C 1
ATOM 1402 O O . ILE A 1 174 ? 65.813 49.645 3.028 1.00 41.19 174 ILE A O 1
ATOM 1406 N N . THR A 1 175 ? 67.749 50.237 2.084 1.00 41.12 175 THR A N 1
ATOM 1407 C CA . THR A 1 175 ? 68.093 49.117 1.181 1.00 41.12 175 THR A CA 1
ATOM 1408 C C . THR A 1 175 ? 68.803 47.873 1.748 1.00 41.12 175 THR A C 1
ATOM 1410 O O . THR A 1 175 ? 69.710 47.955 2.570 1.00 41.12 175 THR A O 1
ATOM 1413 N N . SER A 1 176 ? 68.494 46.749 1.096 1.00 38.66 176 SER A N 1
ATOM 1414 C CA . SER A 1 176 ? 69.370 45.637 0.672 1.00 38.66 176 SER A CA 1
ATOM 1415 C C . SER A 1 176 ? 70.893 45.862 0.543 1.00 38.66 176 SER A C 1
ATOM 1417 O O . SER A 1 176 ? 71.311 46.851 -0.059 1.00 38.66 176 SER A O 1
ATOM 1419 N N . ALA A 1 177 ? 71.677 44.818 0.852 1.00 38.44 177 ALA A N 1
ATOM 1420 C CA . ALA A 1 177 ? 72.727 44.275 -0.031 1.00 38.44 177 ALA A CA 1
ATOM 1421 C C . ALA A 1 177 ? 73.114 42.840 0.393 1.00 38.44 177 ALA A C 1
ATOM 1423 O O . ALA A 1 177 ? 73.077 42.512 1.576 1.00 38.44 177 ALA A O 1
ATOM 1424 N N . SER A 1 178 ? 73.475 41.999 -0.575 1.00 40.06 178 SER A N 1
ATOM 1425 C CA . SER A 1 178 ? 73.873 40.593 -0.409 1.00 40.06 178 SER A CA 1
ATOM 1426 C C . SER A 1 178 ? 75.364 40.383 -0.681 1.00 40.06 178 SER A C 1
ATOM 1428 O O . SER A 1 178 ? 75.867 40.953 -1.651 1.00 40.06 178 SER A O 1
ATOM 1430 N N . VAL A 1 179 ? 76.002 39.481 0.073 1.00 45.81 179 VAL A N 1
ATOM 1431 C CA . VAL A 1 179 ? 77.132 38.625 -0.351 1.00 45.81 179 VAL A CA 1
ATOM 1432 C C . VAL A 1 179 ? 76.927 37.254 0.288 1.00 45.81 179 VAL A C 1
ATOM 1434 O O . VAL A 1 179 ? 76.576 37.248 1.488 1.00 45.81 179 VAL A O 1
#

Sequence (179 aa):
MAAIIASHLEKRSMFNDQPWVTEHSALRFAICLSGFRLGPIYDKFYEPTIRTPILLAIGSYDTVITAEDSHSLAKHCQFARIFEFSGVHYVPQFKESRDFRKTLNDFLEEFLFDPPAQQAPRLSTQAGAIVRSPFNTRPFLRTYRRRREIAVASGFTKRWAISALGNQVAANSITSASV

InterPro domains:
  IPR005645 Serine hydrolase domain [PF03959] (1-98)
  IPR029058 Alpha/Beta hydrolase fold [G3DSA:3.40.50.1820] (1-113)
  IPR029058 Alpha/Beta hydrolase fold [SSF53474] (43-115)
  IPR050593 Lovastatin nonaketide synthase thioesterase [PTHR48070] (1-112)

pLDDT: mean 71.69, std 28.27, range [27.41, 98.44]

Foldseek 3Di:
DQLLVLLCQAPVVLVVPDPDDDPDHHDLAEEAELDFDDDPVSCSSLPPARAHAYEYEAACPAPPRHPVRSVNSVVSHPHYHYHYDPHYRDDDDDPSVVVSVVSVVVVCCCRVPDRPPSDDDDPPPDDDDDDDDDDDDDDDDDDDDDDDDDDDDDDDDDDDDDDDDDDDDDDDDDDDDDD

Organism: NCBI:txid1316194

Secondary structure (DSSP, 8-state):
-HHHHHHHHHSGGGGTTS---------S-EEEES--PPPGGGGGGTSSPB-S-EEEEEETT-SSS-HHHHHHHHTTBSSEEEEEES-SSS---HHHHHHHHHHHHHHHHHHHTS-----------------------------------------------------------------